Protein AF-A0A2N0B4U8-F1 (afdb_monomer)

Foldseek 3Di:
DAQLVVVRDFAQDPPSDPDDDDPDDHDVHGLDDDQWDWADPDPPDGTDIDGDDDDPVSVVVVVVDDDDPVVCVVPPDD

pLDDT: mean 83.3, std 10.92, range [51.22, 96.19]

Secondary structure (DSSP, 8-state):
--SGGGT-PPTT-TTT----S-S----SS------EEEE--STTSPPEEEE-PPPHHHHHHHHT----GGGGGGS---

Organism: NCBI:txid2023197

Radius of gyration: 16.27 Å; Cα contacts (8 Å, |Δi|>4): 60; chains: 1; bounding box: 31×27×46 Å

Sequence (78 aa):
FHLGDKGFPILGDKIYSDSEPGNFPSAKRSLLHAIGVSAVIREGEKPELIFCPPPEEFRKFLGGIRLDSSIFSRFPIK

Mean pre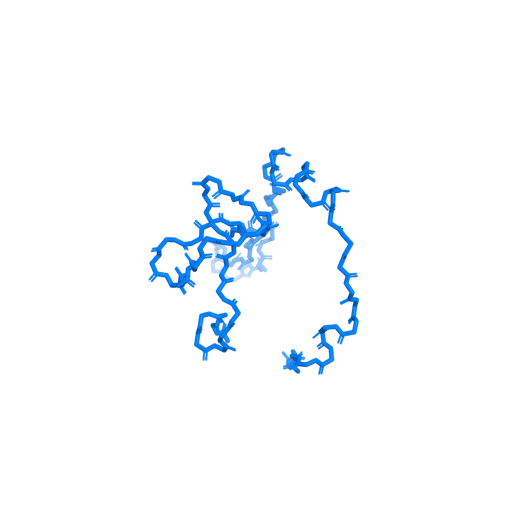dicted aligned error: 7.04 Å

Solvent-accessible surface area (backbone atoms only — not comparable to full-atom values): 5315 Å² total; per-residue (Å²): 140,62,48,47,90,70,77,52,42,58,58,35,35,82,87,64,42,88,75,70,96,62,97,62,91,81,48,99,49,49,78,74,75,75,53,58,51,75,44,63,88,48,93,94,53,73,66,46,75,49,77,40,80,74,55,69,71,57,52,57,55,51,72,78,55,83,81,66,71,72,60,54,75,79,49,85,81,127

Structure (mmCIF, N/CA/C/O backbone):
data_AF-A0A2N0B4U8-F1
#
_entry.id   AF-A0A2N0B4U8-F1
#
loop_
_atom_site.group_PDB
_atom_site.id
_atom_site.type_symbol
_atom_site.label_atom_id
_atom_site.label_alt_id
_atom_site.label_comp_id
_atom_site.label_asym_id
_atom_site.label_entity_id
_atom_site.label_seq_id
_atom_site.pdbx_PDB_ins_code
_atom_site.Cartn_x
_atom_site.Cartn_y
_atom_site.Cartn_z
_atom_site.occupancy
_atom_site.B_iso_or_equiv
_atom_site.auth_seq_id
_atom_site.auth_comp_id
_atom_site.auth_asym_id
_atom_site.auth_atom_id
_atom_site.pdbx_PDB_model_num
ATOM 1 N N . PHE A 1 1 ? -7.872 -12.050 -0.090 1.00 66.31 1 PHE A N 1
ATOM 2 C CA . PHE A 1 1 ? -7.401 -12.305 -1.468 1.00 66.31 1 PHE A CA 1
ATOM 3 C C . PHE A 1 1 ? -5.901 -12.051 -1.489 1.00 66.31 1 PHE A C 1
ATOM 5 O O . PHE A 1 1 ? -5.483 -11.092 -0.855 1.00 66.31 1 PHE A O 1
ATOM 12 N N . HIS A 1 2 ? -5.098 -12.893 -2.142 1.00 83.06 2 HIS A N 1
ATOM 13 C CA . HIS A 1 2 ? -3.654 -12.674 -2.286 1.00 83.06 2 HIS A CA 1
ATOM 14 C C . HIS A 1 2 ? -3.318 -12.410 -3.752 1.00 83.06 2 HIS A C 1
ATOM 16 O O . HIS A 1 2 ? -3.870 -13.046 -4.646 1.00 83.06 2 HIS A O 1
ATOM 22 N N . LEU A 1 3 ? -2.457 -11.423 -3.985 1.00 83.75 3 LEU A N 1
ATOM 23 C CA . LEU A 1 3 ? -2.151 -10.902 -5.314 1.00 83.75 3 LEU A CA 1
ATOM 24 C C . LEU A 1 3 ? -1.293 -11.870 -6.151 1.00 83.75 3 LEU A C 1
ATOM 26 O O . LEU A 1 3 ? -1.589 -12.083 -7.328 1.00 83.75 3 LEU A O 1
ATOM 30 N N . GLY A 1 4 ? -0.303 -12.521 -5.527 1.00 82.75 4 GLY A N 1
ATOM 31 C CA . GLY A 1 4 ? 0.542 -13.536 -6.172 1.00 82.75 4 GLY A CA 1
ATOM 32 C C . GLY A 1 4 ? -0.267 -14.719 -6.712 1.00 82.75 4 GLY A C 1
ATOM 33 O O . GLY A 1 4 ? -0.183 -15.024 -7.897 1.00 82.75 4 GLY A O 1
ATOM 34 N N . ASP A 1 5 ? -1.165 -15.282 -5.897 1.00 83.94 5 ASP A N 1
ATOM 35 C CA . ASP A 1 5 ? -2.046 -16.405 -6.276 1.00 83.94 5 ASP A CA 1
ATOM 36 C C . ASP A 1 5 ? -2.974 -16.096 -7.469 1.00 83.94 5 ASP A C 1
ATOM 38 O O . ASP A 1 5 ? -3.585 -16.994 -8.0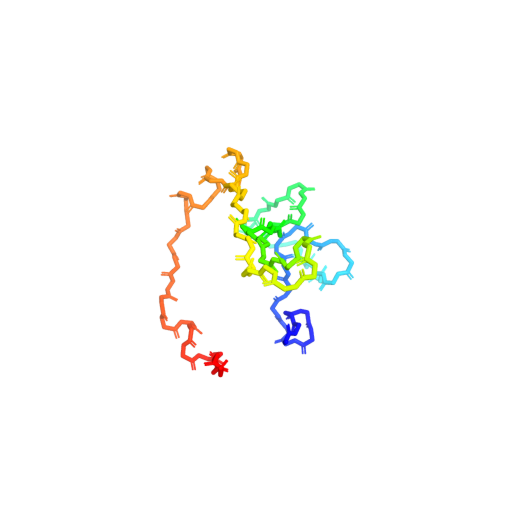49 1.00 83.94 5 ASP A O 1
ATOM 42 N N . LYS A 1 6 ? -3.136 -14.815 -7.821 1.00 81.75 6 LYS A N 1
ATOM 43 C CA . LYS A 1 6 ? -3.955 -14.351 -8.948 1.00 81.75 6 LYS A CA 1
ATOM 44 C C . LYS A 1 6 ? -3.135 -13.970 -10.181 1.00 81.75 6 LYS A C 1
ATOM 46 O O . LYS A 1 6 ? -3.727 -13.510 -11.153 1.00 81.75 6 LYS A O 1
ATOM 51 N N . GLY A 1 7 ? -1.815 -14.162 -10.155 1.00 84.31 7 GLY A N 1
ATOM 52 C CA . GLY A 1 7 ? -0.917 -13.792 -11.250 1.00 84.31 7 GLY A CA 1
ATOM 53 C C . GLY A 1 7 ? -0.630 -12.290 -11.337 1.00 84.31 7 GLY A C 1
ATOM 54 O O . GLY A 1 7 ? -0.209 -11.811 -12.385 1.00 84.31 7 GLY A O 1
ATOM 55 N N . PHE A 1 8 ? -0.866 -11.537 -10.256 1.00 84.06 8 PHE A N 1
ATOM 56 C CA . PHE A 1 8 ? -0.607 -10.095 -10.185 1.00 84.06 8 PHE A CA 1
ATOM 57 C C . PHE A 1 8 ? 0.329 -9.767 -9.012 1.00 84.06 8 PHE A C 1
ATOM 59 O O . PHE A 1 8 ? -0.093 -9.064 -8.096 1.00 84.06 8 PHE A O 1
ATOM 66 N N . PRO A 1 9 ? 1.568 -10.291 -8.969 1.00 87.38 9 PRO A N 1
ATOM 67 C CA . PRO A 1 9 ? 2.461 -10.086 -7.832 1.00 87.38 9 PRO A CA 1
ATOM 68 C C . PRO A 1 9 ? 2.765 -8.602 -7.587 1.00 87.38 9 PRO A C 1
ATOM 70 O O . PRO A 1 9 ? 2.659 -7.754 -8.477 1.00 87.38 9 PRO A O 1
ATOM 73 N N . ILE A 1 10 ? 3.130 -8.279 -6.346 1.00 88.88 10 ILE A N 1
ATOM 74 C CA . ILE A 1 10 ? 3.420 -6.900 -5.948 1.00 88.88 10 ILE A CA 1
ATOM 75 C C . ILE A 1 10 ? 4.744 -6.470 -6.575 1.00 88.88 10 ILE A C 1
ATOM 77 O O . ILE A 1 10 ? 5.750 -7.170 -6.485 1.00 88.88 10 ILE A O 1
ATOM 81 N N . LEU A 1 11 ? 4.775 -5.276 -7.164 1.00 87.50 11 LEU A N 1
ATOM 82 C CA . LEU A 1 11 ? 6.003 -4.760 -7.749 1.00 87.50 11 LEU A CA 1
ATOM 83 C C . LEU A 1 11 ? 7.115 -4.622 -6.697 1.00 87.50 11 LEU A C 1
ATOM 85 O O . LEU A 1 11 ? 6.907 -4.034 -5.635 1.00 87.50 11 LEU A O 1
ATOM 89 N N . GLY A 1 12 ? 8.308 -5.128 -7.020 1.00 87.19 12 GLY A N 1
ATOM 90 C CA . GLY A 1 12 ? 9.462 -5.147 -6.116 1.00 87.19 12 GLY A CA 1
ATOM 91 C C . GLY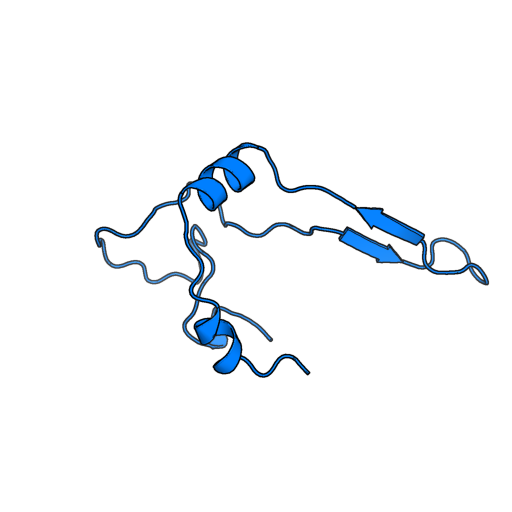 A 1 12 ? 9.461 -6.315 -5.122 1.00 87.19 12 GLY A C 1
ATOM 92 O O . GLY A 1 12 ? 10.364 -6.396 -4.287 1.00 87.19 12 GLY A O 1
ATOM 93 N N . ASP A 1 13 ? 8.473 -7.212 -5.193 1.00 88.56 13 ASP A N 1
ATOM 94 C CA . ASP A 1 13 ? 8.478 -8.488 -4.481 1.00 88.56 13 ASP A CA 1
ATOM 95 C C . ASP A 1 13 ? 9.417 -9.475 -5.182 1.00 88.56 13 ASP A C 1
ATOM 97 O O . ASP A 1 13 ? 9.225 -9.791 -6.351 1.00 88.56 13 ASP A O 1
ATOM 101 N N . LYS A 1 14 ? 10.444 -9.952 -4.476 1.00 84.81 14 LYS A N 1
ATOM 102 C CA . LYS A 1 14 ? 11.471 -10.846 -5.035 1.00 84.81 14 LYS A CA 1
ATOM 103 C C . LYS A 1 14 ? 11.139 -12.331 -4.896 1.00 84.81 14 LYS A C 1
ATOM 105 O O . LYS A 1 14 ? 11.876 -13.149 -5.428 1.00 84.81 14 LYS A O 1
ATOM 110 N N . ILE A 1 15 ? 10.112 -12.672 -4.121 1.00 85.88 15 ILE A N 1
ATOM 111 C CA . ILE A 1 15 ? 9.761 -14.063 -3.812 1.00 85.88 15 ILE A CA 1
ATOM 112 C C . ILE A 1 15 ? 8.671 -14.555 -4.757 1.00 85.88 15 ILE A C 1
ATOM 114 O O . ILE A 1 15 ? 8.722 -15.695 -5.204 1.00 85.88 15 ILE A O 1
ATOM 118 N N . TYR A 1 16 ? 7.704 -13.689 -5.063 1.00 83.88 16 TYR A N 1
ATOM 119 C CA . TYR A 1 16 ? 6.517 -14.053 -5.841 1.00 83.88 16 TYR A CA 1
ATOM 120 C C . TYR A 1 16 ? 6.462 -13.407 -7.231 1.00 83.88 16 TYR A C 1
ATOM 122 O O . TYR A 1 16 ? 5.485 -13.616 -7.948 1.00 83.88 16 TYR A O 1
ATOM 130 N N . SER A 1 17 ? 7.465 -12.607 -7.612 1.00 78.25 17 SER A N 1
ATOM 131 C CA . SER A 1 17 ? 7.551 -12.050 -8.966 1.00 78.25 17 SER A CA 1
ATOM 132 C C . SER A 1 17 ? 8.532 -12.848 -9.814 1.00 78.25 17 SER A C 1
ATOM 134 O O . SER A 1 17 ? 9.744 -12.739 -9.633 1.00 78.25 17 SER A O 1
ATOM 136 N N . ASP A 1 18 ? 8.006 -13.559 -10.806 1.00 66.56 18 ASP A N 1
ATOM 137 C CA . ASP A 1 18 ? 8.787 -14.113 -11.911 1.00 66.56 18 ASP A CA 1
ATOM 138 C C . ASP A 1 18 ? 9.072 -12.984 -12.914 1.00 66.56 18 ASP A C 1
ATOM 140 O O . ASP A 1 18 ? 8.447 -12.880 -13.969 1.00 66.56 18 ASP A O 1
ATOM 144 N N . SER A 1 19 ? 9.926 -12.022 -12.556 1.00 61.59 19 SER A N 1
ATOM 145 C CA . SER A 1 19 ? 10.246 -10.940 -13.487 1.00 61.59 19 SER A CA 1
ATOM 146 C C . SER A 1 19 ? 11.288 -11.414 -14.498 1.00 61.59 19 SER A C 1
ATOM 148 O O . SER A 1 19 ? 12.488 -11.343 -14.229 1.00 61.59 19 SER A O 1
ATOM 150 N N . GLU A 1 20 ? 10.832 -11.842 -15.675 1.00 57.84 20 GLU A N 1
ATOM 151 C CA . GLU A 1 20 ? 11.640 -11.772 -16.895 1.00 57.84 20 GLU A CA 1
ATOM 152 C C . GLU A 1 20 ? 12.096 -10.311 -17.102 1.00 57.84 20 GLU A C 1
ATOM 154 O O . GLU A 1 20 ? 11.312 -9.382 -16.856 1.00 57.84 20 GLU A O 1
ATOM 159 N N . PRO A 1 21 ? 13.346 -10.058 -17.526 1.00 52.06 21 PRO A N 1
ATOM 160 C CA . PRO A 1 21 ? 13.848 -8.704 -17.731 1.00 52.06 21 PRO A CA 1
ATOM 161 C C . PRO A 1 21 ? 13.095 -8.019 -18.883 1.00 52.06 21 PRO A C 1
ATOM 163 O O . PRO A 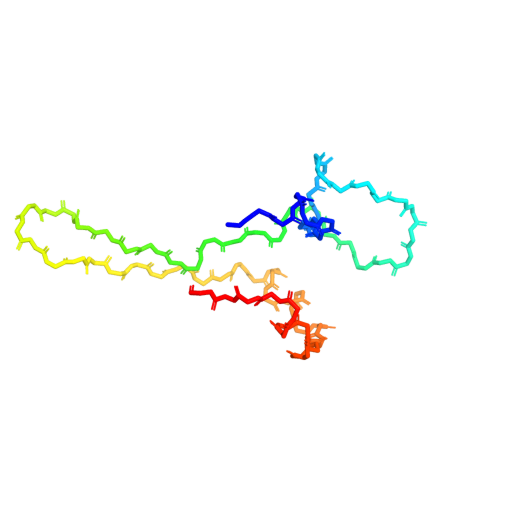1 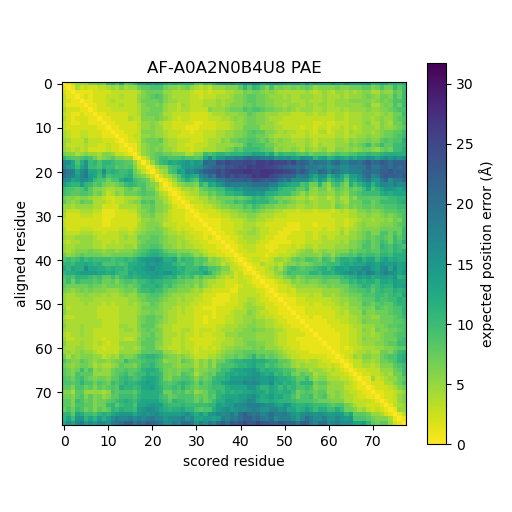21 ? 13.423 -8.177 -20.055 1.00 52.06 21 PRO A O 1
ATOM 166 N N . GLY A 1 22 ? 12.069 -7.239 -18.541 1.00 59.84 22 GLY A N 1
ATOM 167 C CA . GLY A 1 22 ? 11.331 -6.359 -19.449 1.00 59.84 22 GLY A CA 1
ATOM 168 C C . GLY A 1 22 ? 11.444 -4.886 -19.045 1.00 59.84 22 GLY A C 1
ATOM 169 O O . GLY A 1 22 ? 11.903 -4.561 -17.953 1.00 59.84 22 GLY A O 1
ATOM 170 N N . ASN A 1 23 ? 10.962 -3.982 -19.904 1.00 60.88 23 ASN A N 1
ATOM 171 C CA . ASN A 1 23 ? 10.929 -2.521 -19.687 1.00 60.88 23 ASN A CA 1
ATOM 172 C C . ASN A 1 23 ? 9.914 -2.063 -18.609 1.00 60.88 23 ASN A C 1
ATOM 174 O O . ASN A 1 23 ? 9.371 -0.959 -18.674 1.00 60.88 23 ASN A O 1
ATOM 178 N N . PHE A 1 24 ? 9.611 -2.910 -17.628 1.00 68.94 24 PHE A N 1
ATOM 179 C CA . PHE A 1 24 ? 8.651 -2.584 -16.583 1.00 68.94 24 PHE A CA 1
ATOM 180 C C . PHE A 1 24 ? 9.265 -1.643 -15.537 1.00 68.94 24 PHE A C 1
ATOM 182 O O . PHE A 1 24 ? 10.473 -1.697 -15.282 1.00 68.94 24 PHE A O 1
ATOM 189 N N . PRO A 1 25 ? 8.445 -0.784 -14.900 1.00 72.88 25 PRO A N 1
ATOM 190 C CA . PRO A 1 25 ? 8.880 -0.012 -13.744 1.00 72.88 25 PRO A CA 1
ATOM 191 C C . PRO A 1 25 ? 9.488 -0.955 -12.709 1.00 72.88 25 PRO A C 1
ATOM 193 O O . PRO A 1 25 ? 8.896 -1.984 -12.405 1.00 72.88 25 PRO A O 1
ATOM 196 N N . SER A 1 26 ? 10.653 -0.615 -12.163 1.00 75.25 26 SER A N 1
ATOM 197 C CA . SER A 1 26 ? 11.292 -1.403 -11.110 1.00 75.25 26 SER A CA 1
ATOM 198 C C . SER A 1 26 ? 11.214 -0.675 -9.771 1.00 75.25 26 SER A C 1
ATOM 200 O O . SER A 1 26 ? 11.235 0.555 -9.702 1.00 75.25 26 SER A O 1
ATOM 202 N N . ALA A 1 27 ? 11.123 -1.444 -8.689 1.00 80.00 27 ALA A N 1
ATOM 203 C CA . ALA A 1 27 ? 11.158 -0.934 -7.326 1.00 80.00 27 ALA A CA 1
ATOM 204 C C . ALA A 1 27 ? 12.208 -1.707 -6.520 1.00 80.00 27 ALA A C 1
ATOM 206 O O . ALA A 1 27 ? 12.313 -2.927 -6.622 1.00 80.00 27 ALA A O 1
ATOM 207 N N . LYS A 1 28 ? 12.997 -0.997 -5.700 1.00 80.00 28 LYS A N 1
ATOM 208 C CA . LYS A 1 28 ? 14.052 -1.613 -4.869 1.00 80.00 28 LYS A CA 1
ATOM 209 C C . LYS A 1 28 ? 13.493 -2.517 -3.761 1.00 80.00 28 LYS A C 1
ATOM 211 O O . LYS A 1 28 ? 14.192 -3.412 -3.290 1.00 80.00 28 LYS A O 1
ATOM 216 N N . ARG A 1 29 ? 12.258 -2.246 -3.335 1.00 83.81 29 ARG A N 1
ATOM 217 C CA . ARG A 1 29 ? 11.499 -2.965 -2.306 1.00 83.81 29 ARG A CA 1
ATOM 218 C C . ARG A 1 29 ? 10.068 -3.174 -2.783 1.00 83.81 29 ARG A C 1
ATOM 220 O O . ARG A 1 29 ? 9.600 -2.410 -3.626 1.00 83.81 29 ARG A O 1
ATOM 227 N N . SER A 1 30 ? 9.393 -4.156 -2.193 1.00 89.06 30 SER A N 1
ATOM 228 C CA . SER A 1 30 ? 7.969 -4.386 -2.420 1.00 89.06 30 SER A CA 1
ATOM 229 C C . SER A 1 30 ? 7.173 -3.113 -2.139 1.00 89.06 30 SER A C 1
ATOM 231 O O . SER A 1 30 ? 7.332 -2.479 -1.090 1.00 89.06 30 SER A O 1
ATOM 233 N N . LEU A 1 31 ? 6.326 -2.731 -3.089 1.00 90.00 31 LEU A N 1
ATOM 234 C CA . LEU A 1 31 ? 5.396 -1.615 -2.968 1.00 90.00 31 LEU A CA 1
ATOM 235 C C . LEU A 1 31 ? 4.144 -2.033 -2.190 1.00 90.00 31 LEU A C 1
ATOM 237 O O . LEU A 1 31 ? 3.018 -1.949 -2.678 1.00 90.00 31 LEU A O 1
ATOM 241 N N . LEU A 1 32 ? 4.360 -2.485 -0.957 1.00 92.31 32 LEU A N 1
ATOM 242 C CA . LEU A 1 32 ? 3.324 -2.848 -0.001 1.00 92.31 32 LEU A CA 1
ATOM 243 C C . LEU A 1 32 ? 3.420 -1.928 1.215 1.00 92.31 32 LEU A C 1
ATOM 245 O O . LEU A 1 32 ? 4.472 -1.824 1.844 1.00 92.31 32 LEU A O 1
ATOM 249 N N . HIS A 1 33 ? 2.320 -1.256 1.546 1.00 93.31 33 HIS A N 1
ATOM 250 C CA . HIS A 1 33 ? 2.255 -0.335 2.677 1.00 93.31 33 HIS A CA 1
ATOM 251 C C . HIS A 1 33 ? 0.913 -0.454 3.396 1.00 93.31 33 HIS A C 1
ATOM 253 O O . HIS A 1 33 ? -0.141 -0.350 2.768 1.00 93.31 33 HIS A O 1
ATOM 259 N N . ALA A 1 34 ? 0.946 -0.645 4.714 1.00 94.25 34 ALA A N 1
ATOM 260 C CA . ALA A 1 34 ? -0.251 -0.618 5.545 1.00 94.25 34 ALA A CA 1
ATOM 261 C C . ALA A 1 34 ? -0.661 0.842 5.799 1.00 94.25 34 ALA A C 1
ATOM 263 O O . ALA A 1 34 ? -0.055 1.535 6.612 1.00 94.25 34 ALA A O 1
ATOM 264 N N . ILE A 1 35 ? -1.684 1.318 5.082 1.00 94.62 35 ILE A N 1
ATOM 265 C CA . ILE A 1 35 ? -2.155 2.715 5.163 1.00 94.62 35 ILE A CA 1
ATOM 266 C C . ILE A 1 35 ? -2.814 3.027 6.512 1.00 94.62 35 ILE A C 1
ATOM 268 O O . ILE A 1 35 ? -2.804 4.173 6.960 1.00 94.62 35 ILE A O 1
ATOM 272 N N . GLY A 1 36 ? -3.370 2.022 7.183 1.00 94.62 36 GLY A N 1
ATOM 273 C CA . GLY A 1 36 ? -3.909 2.193 8.519 1.00 94.62 36 GLY A CA 1
ATOM 274 C C . GLY A 1 36 ? -4.226 0.877 9.205 1.00 94.62 36 GLY A C 1
ATOM 275 O O . GLY A 1 36 ? -4.278 -0.17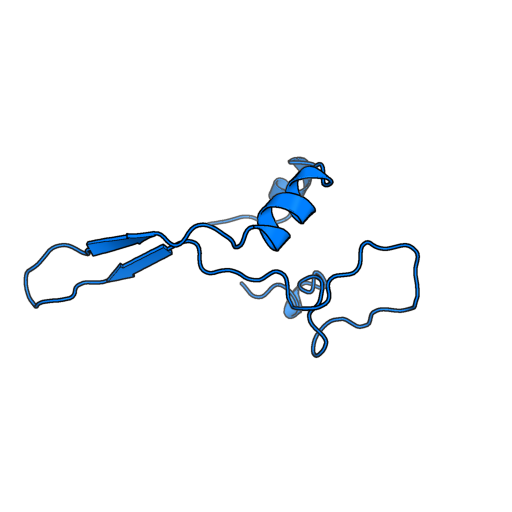9 8.571 1.00 94.62 36 GLY A O 1
ATOM 276 N N . VAL A 1 37 ? -4.435 0.969 10.511 1.00 94.69 37 VAL A N 1
ATOM 277 C CA . VAL A 1 37 ? -4.874 -0.124 11.374 1.00 94.69 37 VAL A CA 1
ATOM 278 C C . VAL A 1 37 ? -6.051 0.357 12.213 1.00 94.69 37 VAL A C 1
ATOM 280 O O . VAL A 1 37 ? -6.038 1.479 12.714 1.00 94.69 37 VAL A O 1
ATOM 283 N N . SER A 1 38 ? -7.071 -0.489 12.335 1.00 95.19 38 SER A N 1
ATOM 284 C CA . SER A 1 38 ? -8.208 -0.273 13.227 1.00 95.19 38 SER A CA 1
ATOM 285 C C . SER A 1 38 ? -8.205 -1.371 14.277 1.00 95.19 38 SER A C 1
ATOM 287 O O . SER A 1 38 ? -8.247 -2.550 13.918 1.00 95.19 38 SER A O 1
ATOM 289 N N . ALA A 1 39 ? -8.102 -1.003 15.551 1.00 93.38 39 ALA A N 1
ATOM 290 C CA . ALA A 1 39 ? -8.024 -1.967 16.641 1.00 93.38 39 ALA A CA 1
ATOM 291 C 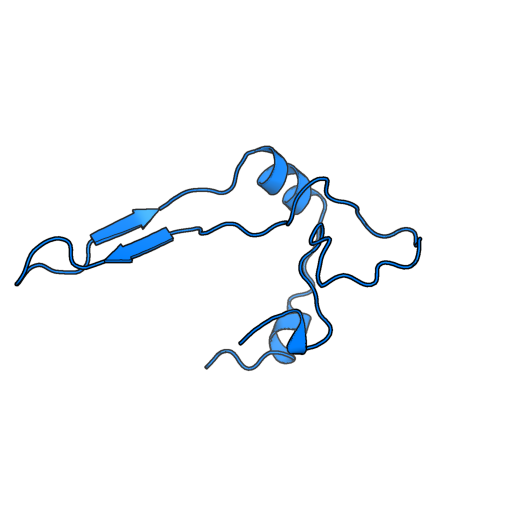C . ALA A 1 39 ? -8.696 -1.443 17.911 1.00 93.38 39 ALA A C 1
ATOM 293 O O . ALA A 1 39 ? -8.632 -0.258 18.225 1.00 93.38 39 ALA A O 1
ATOM 294 N N . VAL A 1 40 ? -9.324 -2.348 18.661 1.00 95.12 40 VAL A N 1
ATOM 295 C CA . VAL A 1 40 ? -9.797 -2.070 20.021 1.00 95.12 40 VAL A CA 1
ATOM 296 C C . VAL A 1 40 ? -8.601 -2.215 20.956 1.00 95.12 40 VAL A C 1
ATOM 298 O O . VAL A 1 40 ? -8.074 -3.314 21.113 1.00 95.12 40 VAL A O 1
ATOM 301 N N . ILE A 1 41 ? -8.143 -1.105 21.531 1.00 88.00 41 ILE A N 1
ATOM 302 C CA . ILE A 1 41 ? -6.944 -1.086 22.383 1.00 88.00 41 ILE A CA 1
ATOM 303 C C . ILE A 1 41 ? -7.295 -1.466 23.828 1.00 88.00 41 ILE A C 1
ATOM 305 O O . ILE A 1 41 ? -6.475 -2.063 24.528 1.00 88.00 41 ILE A O 1
ATOM 309 N N . ARG A 1 42 ? -8.523 -1.171 24.272 1.00 92.62 42 ARG A N 1
ATOM 310 C CA . ARG A 1 42 ? -9.033 -1.524 25.601 1.00 92.62 42 ARG A CA 1
ATOM 311 C C . ARG A 1 42 ? -10.423 -2.131 25.512 1.00 92.62 42 ARG A C 1
ATOM 313 O O . ARG A 1 42 ? -11.243 -1.735 24.687 1.00 92.62 42 ARG A O 1
ATOM 320 N N . GLU A 1 43 ? -10.683 -3.098 26.380 1.00 90.38 43 GLU A N 1
ATOM 321 C CA . GLU A 1 43 ? -11.965 -3.791 26.439 1.00 90.38 43 GLU A CA 1
ATOM 322 C C . GLU A 1 43 ? -13.119 -2.805 26.689 1.00 90.38 43 GLU A C 1
ATOM 324 O O . GLU A 1 43 ? -13.050 -1.957 27.577 1.00 90.38 43 GLU A O 1
ATOM 329 N N . GLY A 1 44 ? -14.170 -2.898 25.871 1.00 91.38 44 GLY A N 1
ATOM 330 C CA . GLY A 1 44 ? -15.333 -2.007 25.933 1.00 91.38 44 GLY A CA 1
ATOM 331 C C . GLY A 1 44 ? -15.189 -0.679 25.178 1.00 91.38 44 GLY A C 1
ATOM 332 O O . GLY A 1 44 ? -16.179 0.044 25.056 1.00 91.38 44 GLY A O 1
ATOM 333 N N . GLU A 1 45 ? -14.014 -0.355 24.629 1.00 92.62 45 GLU A N 1
ATOM 334 C CA . GLU A 1 45 ? -13.817 0.848 23.813 1.00 92.62 45 GLU A CA 1
ATOM 335 C C . GLU A 1 45 ? -14.119 0.604 22.326 1.00 92.62 45 GLU A C 1
ATOM 337 O O . GLU A 1 45 ? -14.114 -0.520 21.815 1.00 92.62 45 GLU A O 1
ATOM 342 N N . LYS A 1 46 ? -14.406 1.693 21.605 1.00 94.00 46 LYS A N 1
ATOM 343 C CA . LYS A 1 46 ? -14.544 1.644 20.146 1.00 94.00 46 LYS A CA 1
ATOM 344 C C . LYS A 1 46 ? -13.168 1.433 19.502 1.00 94.00 46 LYS A C 1
ATOM 346 O O . LYS A 1 46 ? -12.174 1.884 20.065 1.00 94.00 46 LYS A O 1
ATOM 351 N N . PRO A 1 47 ? -13.100 0.811 18.312 1.00 93.88 47 PRO A N 1
ATOM 352 C CA . PRO A 1 47 ? -11.845 0.683 17.588 1.00 93.88 47 PRO A CA 1
ATOM 353 C C . PRO A 1 47 ? -11.216 2.053 17.322 1.00 93.88 47 PRO A C 1
ATOM 355 O O . PRO A 1 47 ? -11.866 2.945 16.770 1.00 93.88 47 PRO A O 1
ATOM 358 N N . GLU A 1 48 ? -9.949 2.203 17.690 1.00 94.44 48 GLU A N 1
ATOM 359 C CA . GLU A 1 48 ? -9.135 3.344 17.303 1.00 94.44 48 GLU A CA 1
ATOM 360 C C . GLU A 1 48 ? -8.568 3.114 15.905 1.00 94.44 48 GLU A C 1
ATOM 362 O O . GLU A 1 48 ? -8.094 2.021 15.586 1.00 94.44 48 GLU A O 1
ATOM 367 N N . LEU A 1 49 ? -8.608 4.157 15.074 1.00 94.62 49 LEU A N 1
ATOM 368 C CA . LEU A 1 49 ? -8.068 4.143 13.720 1.00 94.62 49 LEU A CA 1
ATOM 369 C C . LEU A 1 49 ? -6.773 4.949 13.670 1.00 94.62 49 LEU A C 1
ATOM 371 O O . LEU A 1 49 ? -6.779 6.164 13.862 1.00 94.62 49 LEU A O 1
ATOM 375 N N . ILE A 1 50 ? -5.672 4.271 13.361 1.00 93.94 50 ILE A N 1
ATOM 376 C CA . ILE A 1 50 ? -4.351 4.879 13.211 1.00 93.94 50 ILE A CA 1
ATOM 377 C C . ILE A 1 50 ? -3.973 4.844 11.735 1.00 93.94 50 ILE A C 1
ATOM 379 O O . ILE A 1 50 ? -3.961 3.781 11.115 1.00 93.94 50 ILE A O 1
ATOM 383 N N . PHE A 1 51 ? -3.631 6.006 11.181 1.00 96.19 51 PHE A N 1
ATOM 384 C CA . PHE A 1 51 ? -3.189 6.142 9.797 1.00 96.19 51 PHE A CA 1
ATOM 385 C C . PHE A 1 51 ? -1.672 6.278 9.698 1.00 96.19 51 PHE A C 1
ATOM 387 O O . PHE A 1 51 ? -1.039 6.996 10.469 1.00 96.19 51 PHE A O 1
ATOM 394 N N . CYS A 1 52 ? -1.101 5.640 8.682 1.00 95.44 52 CYS A N 1
ATOM 395 C CA . CYS A 1 52 ? 0.295 5.771 8.305 1.00 95.44 52 CYS A CA 1
ATOM 396 C C . CYS A 1 52 ? 0.351 6.116 6.810 1.00 95.44 52 CYS A C 1
ATOM 398 O O . CYS A 1 52 ? 0.106 5.241 5.978 1.00 95.44 52 CYS A O 1
ATOM 400 N N . PRO A 1 53 ? 0.629 7.371 6.419 1.00 93.00 53 PRO A N 1
ATOM 401 C CA . PRO A 1 53 ? 0.735 7.711 5.005 1.00 93.00 53 PRO A CA 1
ATOM 402 C C . PRO A 1 53 ? 1.914 6.963 4.355 1.00 93.00 53 PRO A C 1
ATOM 404 O O . PRO A 1 53 ? 2.924 6.724 5.024 1.00 93.00 53 PRO A O 1
ATOM 407 N N . PRO A 1 54 ? 1.837 6.616 3.055 1.00 92.62 54 PRO A N 1
ATOM 408 C CA . PRO A 1 54 ? 2.944 5.957 2.375 1.00 92.62 54 PRO A CA 1
ATOM 409 C C . PRO A 1 54 ? 4.235 6.795 2.420 1.00 92.62 54 PRO A C 1
ATOM 411 O O . PRO A 1 54 ? 4.168 8.030 2.344 1.00 92.62 54 PRO A O 1
ATOM 414 N N . PRO A 1 55 ? 5.420 6.154 2.466 1.00 92.25 55 PRO A N 1
ATOM 415 C CA . PRO A 1 55 ? 6.703 6.847 2.399 1.00 92.25 55 PRO A CA 1
ATOM 416 C C . PRO A 1 55 ? 6.820 7.747 1.163 1.00 92.25 55 PRO A C 1
ATOM 418 O O . PRO A 1 55 ? 6.209 7.493 0.124 1.00 92.25 55 PRO A O 1
ATOM 421 N N . GLU A 1 56 ? 7.645 8.792 1.244 1.00 92.12 56 GLU A N 1
ATOM 422 C CA . GLU A 1 56 ? 7.822 9.760 0.153 1.00 92.12 56 GLU A CA 1
ATOM 423 C C . GLU A 1 56 ? 8.211 9.112 -1.181 1.00 92.12 56 GLU A C 1
ATOM 425 O O . GLU A 1 56 ? 7.628 9.444 -2.209 1.00 92.12 56 GLU A O 1
ATOM 430 N N . GLU A 1 57 ? 9.128 8.147 -1.164 1.00 88.19 57 GLU A N 1
ATOM 431 C CA . GLU A 1 57 ? 9.533 7.401 -2.361 1.00 88.19 57 GLU A CA 1
ATOM 432 C C . GLU A 1 57 ? 8.354 6.687 -3.030 1.00 88.19 57 GLU A C 1
ATOM 434 O O . GLU A 1 57 ? 8.227 6.708 -4.252 1.00 88.19 57 GLU A O 1
ATOM 439 N N . PHE A 1 58 ? 7.463 6.093 -2.230 1.00 90.06 58 PHE A N 1
ATOM 440 C CA . PHE A 1 58 ? 6.281 5.401 -2.734 1.00 90.06 58 PHE A CA 1
ATOM 441 C C . PHE A 1 58 ? 5.313 6.414 -3.361 1.00 90.06 58 PHE A C 1
ATOM 443 O O . PHE A 1 58 ? 4.848 6.233 -4.483 1.00 90.06 58 PHE A O 1
ATOM 450 N N . ARG A 1 59 ? 5.077 7.548 -2.695 1.00 89.06 59 ARG A N 1
ATOM 451 C CA . ARG A 1 59 ? 4.225 8.620 -3.238 1.00 89.06 59 ARG A CA 1
ATOM 452 C C . ARG A 1 59 ? 4.779 9.188 -4.550 1.00 89.06 59 ARG A C 1
ATOM 454 O O . ARG A 1 59 ? 4.017 9.378 -5.492 1.00 89.06 59 ARG A O 1
ATOM 461 N N . LYS A 1 60 ? 6.098 9.400 -4.637 1.00 89.31 60 LYS A N 1
ATOM 462 C CA . LYS A 1 60 ? 6.789 9.827 -5.867 1.00 89.31 60 LYS A CA 1
ATOM 463 C C . LYS A 1 60 ? 6.619 8.812 -6.994 1.00 89.31 60 LYS A C 1
ATOM 465 O O . LYS A 1 60 ? 6.301 9.205 -8.111 1.00 89.31 60 LYS A O 1
ATOM 470 N N . PHE A 1 61 ? 6.782 7.525 -6.691 1.00 86.19 61 PHE A N 1
ATOM 471 C CA . PHE A 1 61 ? 6.563 6.449 -7.655 1.00 86.19 61 PHE A CA 1
ATOM 472 C C . PHE A 1 61 ? 5.125 6.453 -8.196 1.00 86.19 61 PHE A C 1
ATOM 474 O O . PHE A 1 61 ? 4.924 6.433 -9.408 1.00 86.19 61 PHE A O 1
ATOM 481 N N . LEU A 1 62 ? 4.125 6.564 -7.314 1.00 83.62 62 LEU A N 1
ATOM 482 C CA . LEU A 1 62 ? 2.713 6.625 -7.707 1.00 83.62 62 LEU A CA 1
ATOM 483 C C . LEU A 1 62 ? 2.386 7.848 -8.574 1.00 83.62 62 LEU A C 1
ATOM 485 O O . LEU A 1 62 ? 1.544 7.745 -9.458 1.00 83.62 62 LEU A O 1
ATOM 489 N N . GLY A 1 63 ? 3.066 8.981 -8.375 1.00 85.88 63 GLY A N 1
ATOM 490 C CA . GLY A 1 63 ? 2.872 10.183 -9.193 1.00 85.88 63 GLY A CA 1
ATOM 491 C C . GLY A 1 63 ? 3.195 9.993 -10.682 1.00 85.88 63 GLY A C 1
ATOM 492 O O . GLY A 1 63 ? 2.648 10.708 -11.516 1.00 85.88 63 GLY A O 1
ATOM 493 N N . GLY A 1 64 ? 4.046 9.020 -11.025 1.00 83.50 64 GLY A N 1
ATOM 494 C CA . GLY A 1 64 ? 4.364 8.660 -12.411 1.00 83.50 64 GLY A CA 1
ATOM 495 C C . GLY A 1 64 ? 3.435 7.605 -13.018 1.00 83.50 64 GLY A C 1
ATOM 496 O O . GLY A 1 64 ? 3.618 7.230 -14.174 1.00 83.50 64 GLY A O 1
ATOM 497 N N . ILE A 1 65 ? 2.461 7.099 -12.255 1.00 82.25 65 ILE A N 1
ATOM 498 C CA . ILE A 1 65 ? 1.595 5.996 -12.669 1.00 82.25 65 ILE A CA 1
ATOM 499 C C . ILE A 1 65 ? 0.169 6.488 -12.834 1.00 82.25 65 ILE A C 1
ATOM 501 O O . ILE A 1 65 ? -0.435 7.054 -11.926 1.00 82.25 65 ILE A O 1
ATOM 505 N N . ARG A 1 66 ? -0.411 6.181 -13.993 1.00 81.19 66 ARG A N 1
ATOM 506 C CA . ARG A 1 66 ? -1.845 6.309 -14.213 1.00 81.19 66 ARG A CA 1
ATOM 507 C C . ARG A 1 66 ? -2.486 4.941 -14.039 1.00 81.19 66 ARG A C 1
ATOM 509 O O . ARG A 1 66 ? -2.244 4.037 -14.831 1.00 81.19 66 ARG A O 1
ATOM 516 N N . LEU A 1 67 ? -3.298 4.798 -12.998 1.00 76.38 67 LEU A N 1
ATOM 517 C CA . LEU A 1 67 ? -4.116 3.606 -12.819 1.00 76.38 67 LEU A CA 1
ATOM 518 C C . LEU A 1 67 ? -5.294 3.670 -13.792 1.00 76.38 67 LEU A C 1
ATOM 520 O O . LEU A 1 67 ? -6.074 4.623 -13.766 1.00 76.38 67 LEU A O 1
ATOM 524 N N . ASP A 1 68 ? -5.420 2.657 -14.644 1.00 81.62 68 ASP A N 1
ATOM 525 C CA . ASP A 1 68 ? -6.663 2.421 -15.366 1.00 81.62 68 ASP A CA 1
ATOM 526 C C . ASP A 1 68 ? -7.686 1.853 -14.381 1.00 81.62 68 ASP A C 1
ATOM 528 O O . ASP A 1 68 ? -7.558 0.718 -13.923 1.00 81.62 68 ASP A O 1
ATOM 532 N N . SER A 1 69 ? -8.700 2.646 -14.039 1.00 78.81 69 SER A N 1
ATOM 533 C CA . SER A 1 69 ? -9.741 2.243 -13.093 1.00 78.81 69 SER A CA 1
ATOM 534 C C . SER A 1 69 ? -10.574 1.057 -13.588 1.00 78.81 69 SER A C 1
ATOM 536 O O . SER A 1 69 ? -11.182 0.369 -12.766 1.00 78.81 69 SER A O 1
ATOM 538 N N . SER A 1 70 ? -10.559 0.755 -14.893 1.00 83.25 70 SER A N 1
ATOM 539 C CA . SER A 1 70 ? -11.201 -0.439 -15.447 1.00 83.25 70 SER A CA 1
ATOM 540 C C . SER A 1 70 ? -10.646 -1.727 -14.829 1.00 83.25 70 SER A C 1
ATOM 542 O O . SER A 1 70 ? -11.380 -2.708 -14.696 1.00 83.25 70 SER A O 1
ATOM 544 N N . ILE A 1 71 ? -9.389 -1.717 -14.361 1.00 78.94 71 ILE A N 1
ATOM 545 C CA . ILE A 1 71 ? -8.747 -2.877 -13.738 1.00 78.94 71 ILE A CA 1
ATOM 546 C C . ILE A 1 71 ? -9.517 -3.373 -12.512 1.00 78.94 71 ILE A C 1
ATOM 548 O O . ILE A 1 71 ? -9.593 -4.580 -12.287 1.00 78.94 71 ILE A O 1
ATOM 552 N N . PHE A 1 72 ? -10.147 -2.472 -11.752 1.00 77.38 72 PHE A N 1
ATOM 553 C CA . PHE A 1 72 ? -10.889 -2.833 -10.546 1.00 77.38 72 PHE 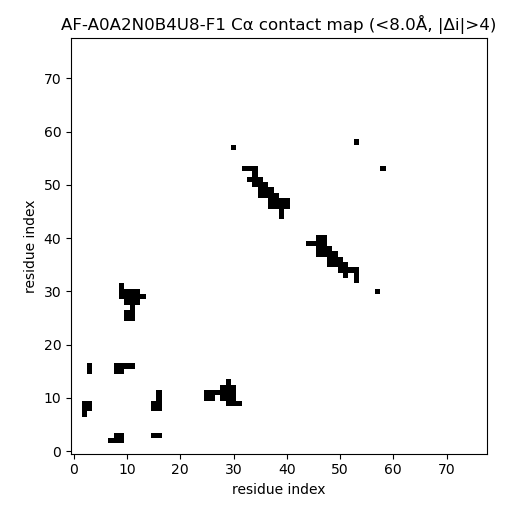A CA 1
ATOM 554 C C . PHE A 1 72 ? -12.150 -3.646 -10.860 1.00 77.38 72 PHE A C 1
ATOM 556 O O . PHE A 1 72 ? -12.555 -4.459 -10.039 1.00 77.38 72 PHE A O 1
ATOM 563 N N . SER A 1 73 ? -12.713 -3.537 -12.070 1.00 79.81 73 SER A N 1
ATOM 564 C CA . SER A 1 73 ? -13.817 -4.409 -12.513 1.00 79.81 73 SER A CA 1
ATOM 565 C C . SER A 1 73 ? -13.434 -5.893 -12.562 1.00 79.81 73 SER A C 1
ATOM 567 O O . SER A 1 73 ? -14.292 -6.762 -12.419 1.00 79.81 73 SER A O 1
ATOM 569 N N . ARG A 1 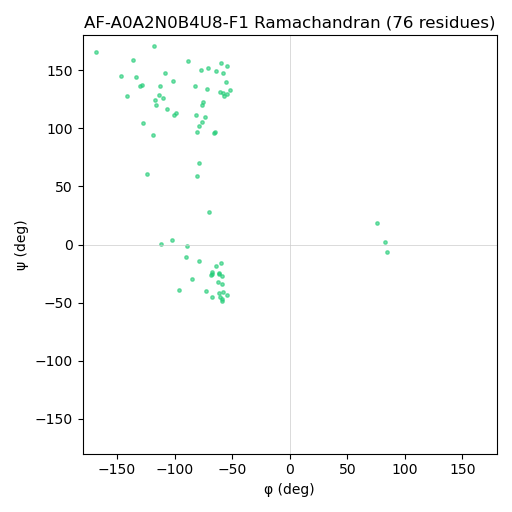74 ? -12.138 -6.200 -12.723 1.00 76.06 74 ARG A N 1
ATOM 570 C CA . ARG A 1 74 ? -11.618 -7.576 -12.763 1.00 76.06 74 ARG A CA 1
ATOM 571 C C . ARG A 1 74 ? -11.488 -8.188 -11.369 1.00 76.06 74 ARG A C 1
ATOM 573 O O . ARG A 1 74 ? -11.318 -9.400 -11.250 1.00 76.06 74 ARG A O 1
ATOM 580 N N . PHE A 1 75 ? -11.567 -7.365 -10.326 1.00 72.31 75 PHE A N 1
ATOM 581 C CA . PHE A 1 75 ? -11.448 -7.773 -8.937 1.00 72.31 75 PHE A CA 1
ATOM 582 C C . PHE A 1 75 ? -12.751 -7.430 -8.213 1.00 72.31 75 PHE A C 1
ATOM 584 O O . PHE A 1 75 ? -12.897 -6.306 -7.741 1.00 72.31 75 PHE A O 1
ATOM 591 N N . PRO A 1 76 ? -13.715 -8.361 -8.101 1.00 64.56 76 PRO A N 1
ATOM 592 C CA . PRO A 1 76 ? -14.898 -8.126 -7.286 1.00 64.56 76 PRO A CA 1
ATOM 593 C C . PRO A 1 76 ? -14.467 -8.012 -5.818 1.00 64.56 76 PRO A C 1
ATOM 595 O O . PRO A 1 76 ? -14.250 -9.016 -5.138 1.00 64.56 76 PRO A O 1
ATOM 598 N N . ILE A 1 77 ? -14.286 -6.779 -5.348 1.00 61.53 77 ILE A N 1
ATOM 599 C CA . ILE A 1 77 ? -14.063 -6.473 -3.937 1.00 61.53 77 ILE A CA 1
ATOM 600 C C . ILE A 1 77 ? -15.440 -6.596 -3.277 1.00 61.53 77 ILE A C 1
ATOM 602 O O . ILE A 1 77 ? -16.321 -5.779 -3.539 1.00 61.53 77 ILE A O 1
ATOM 606 N N . LYS A 1 78 ? -15.648 -7.683 -2.528 1.00 51.22 78 LYS A N 1
ATOM 607 C CA . LYS A 1 78 ? -16.823 -7.858 -1.664 1.00 51.22 78 LYS A CA 1
ATOM 608 C C . LYS A 1 78 ? -16.655 -7.070 -0.376 1.00 51.22 78 LYS A C 1
ATOM 610 O O . LYS A 1 78 ? -15.509 -7.044 0.126 1.00 51.22 78 LYS A O 1
#